Protein AF-A0A7C0VRD4-F1 (afdb_monomer)

Nearest PDB structures (foldseek):
  3dpo-assembly2_A  TM=4.203E-01  e=7.053E+00  Escherichia coli K-12
  7ko2-assembly4_D  TM=3.074E-01  e=4.504E+00  Escherichia coli K-12

Secondary structure (DSSP, 8-state):
-HHHHHHHHHHHHHHHHHHHHHHHHHHHHHHHHHHH-TTTGGGGHHHHHHHHHHHHTHHHHHHS-----TTHHHHHHHHHHHHHHHHHTT-HHHHHHHHHHHHHHHHHHHHHHHHHHHTHHHHHHGGGGSPPTTHHHHHHHH--

Sequence (144 aa):
MEDARLKTLAIIAAIIGLIVALYHNTLLWLFDAWWYDPYYSHGVLVPLISGYLVWSKRRELSELKKESSGLGIPVIVVGLIVHGIGTFRTFRFASAVSIIIVLTGIILFIYGSEVTKSLLFPIGFLIFMAPIPFAPVVGASLQA

Mean predicted aligned error: 5.16 Å

Foldseek 3Di:
DVVVVVVVVVVVVVVVVVVCVLCVVLVVVLVCCCPPPPVQVCLVVQLVVLVVLLVVCPVVLVPDQFDFDPVLVVQLVVLVVQLVVCVVVVVSLSVQVSVLSNVLSVCCRGGNDRSSVSSVVSSVSNSSSGDDPCPVVVVVVVVD

pLDDT: mean 91.25, std 9.75, range [57.31, 98.25]

Solvent-accessible surface area (backbone atoms only — not comparable to full-atom values): 7543 Å² total; per-residue (Å²): 115,66,68,61,51,53,52,51,52,51,51,52,52,51,51,51,51,48,51,50,62,75,39,41,72,51,52,51,51,46,51,48,36,26,74,73,33,87,92,37,40,67,22,64,51,30,59,53,50,26,50,48,53,49,59,72,39,48,67,64,61,67,73,50,70,72,43,64,28,78,69,11,53,63,38,29,51,52,13,53,51,39,29,50,51,12,60,76,67,69,36,55,53,47,30,49,53,16,52,49,37,29,52,51,10,51,41,16,33,64,30,4,66,65,47,38,59,75,38,43,61,37,51,57,51,43,58,69,36,48,72,63,87,63,54,71,63,57,55,54,66,77,76,109

Structure (mmCIF, N/CA/C/O backbone):
data_AF-A0A7C0VRD4-F1
#
_entry.id   AF-A0A7C0VRD4-F1
#
loop_
_atom_site.group_PDB
_atom_site.id
_atom_site.type_symbol
_atom_site.label_atom_id
_atom_site.label_alt_id
_atom_site.label_comp_id
_atom_site.label_asym_id
_atom_site.label_entity_id
_atom_site.label_seq_id
_atom_site.pdbx_PDB_ins_code
_atom_site.Cartn_x
_atom_site.Cartn_y
_atom_site.Cartn_z
_atom_site.occupancy
_atom_site.B_iso_or_equiv
_atom_site.auth_seq_id
_atom_site.auth_comp_id
_atom_site.auth_asym_id
_atom_site.auth_atom_id
_atom_site.pdbx_PDB_model_num
ATOM 1 N N . MET A 1 1 ? -31.567 -0.188 7.334 1.00 63.97 1 MET A N 1
ATOM 2 C CA . MET A 1 1 ? -30.203 -0.724 7.584 1.00 63.97 1 MET A CA 1
ATOM 3 C C . MET A 1 1 ? -29.531 -1.189 6.292 1.00 63.97 1 MET A C 1
ATOM 5 O O . MET A 1 1 ? -28.341 -0.940 6.148 1.00 63.97 1 MET A O 1
ATOM 9 N N . GLU A 1 2 ? -30.274 -1.788 5.351 1.00 81.31 2 GLU A N 1
ATOM 10 C CA . GLU A 1 2 ? -29.800 -2.166 4.004 1.00 81.31 2 GLU A CA 1
ATOM 11 C C . GLU A 1 2 ? -29.189 -0.979 3.226 1.00 81.31 2 GLU A C 1
ATOM 13 O O . GLU A 1 2 ? -28.038 -1.041 2.795 1.00 81.31 2 GLU A O 1
ATOM 18 N N . ASP A 1 3 ? -29.902 0.154 3.154 1.00 84.81 3 ASP A N 1
ATOM 19 C CA . ASP A 1 3 ? -29.488 1.327 2.359 1.00 84.81 3 ASP A CA 1
ATOM 20 C C . ASP A 1 3 ? -28.171 1.958 2.826 1.00 84.81 3 ASP A C 1
ATOM 22 O O . ASP A 1 3 ? -27.383 2.454 2.022 1.00 84.81 3 ASP A O 1
ATOM 26 N N . ALA A 1 4 ? -27.913 1.943 4.137 1.00 86.00 4 ALA A N 1
ATOM 27 C C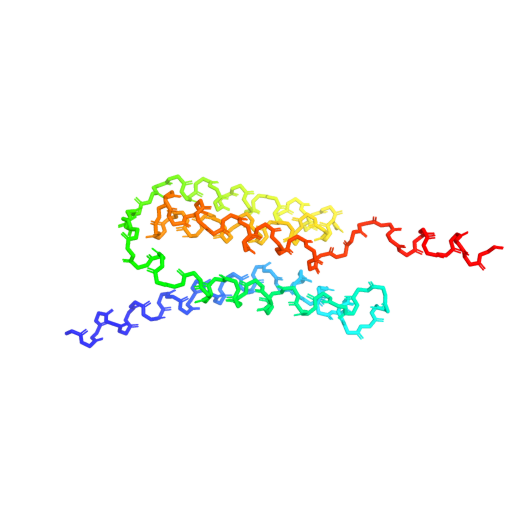A . ALA A 1 4 ? -26.673 2.469 4.700 1.00 86.00 4 ALA A CA 1
ATOM 28 C C . ALA A 1 4 ? -25.474 1.589 4.312 1.00 86.00 4 ALA A C 1
ATOM 30 O O . ALA A 1 4 ? -24.431 2.112 3.929 1.00 86.00 4 ALA A O 1
ATOM 31 N N .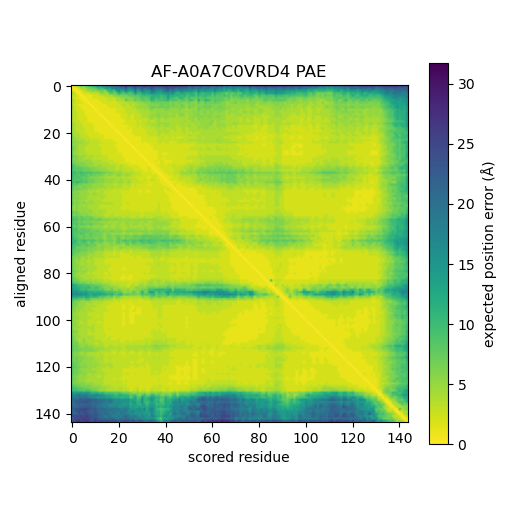 ARG A 1 5 ? -25.643 0.259 4.335 1.00 90.38 5 ARG A N 1
ATOM 32 C CA . ARG A 1 5 ?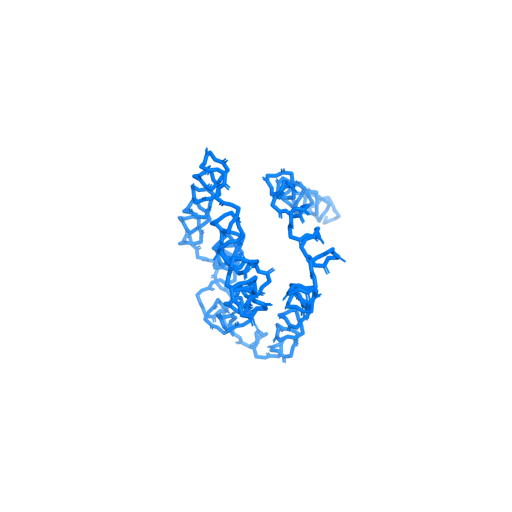 -24.603 -0.697 3.923 1.00 90.38 5 ARG A CA 1
ATOM 33 C C . ARG A 1 5 ? -24.298 -0.584 2.431 1.00 90.38 5 ARG A C 1
ATOM 35 O O . ARG A 1 5 ? -23.128 -0.524 2.065 1.00 90.38 5 ARG A O 1
ATOM 42 N N . LEU A 1 6 ? -25.331 -0.490 1.590 1.00 91.69 6 LEU A N 1
ATOM 43 C CA . LEU A 1 6 ? -25.196 -0.287 0.142 1.00 91.69 6 LEU A CA 1
ATOM 44 C C . LEU A 1 6 ? -24.403 0.984 -0.185 1.00 91.69 6 LEU A C 1
ATOM 46 O O . LEU A 1 6 ? -23.454 0.932 -0.965 1.00 91.69 6 LEU A O 1
ATOM 50 N N . LYS A 1 7 ? -24.729 2.109 0.465 1.00 91.56 7 LYS A N 1
ATOM 51 C CA . LYS A 1 7 ? -23.988 3.371 0.298 1.00 91.56 7 LYS A CA 1
ATOM 52 C C . LYS A 1 7 ? -22.524 3.237 0.715 1.00 91.56 7 LYS A C 1
ATOM 54 O O . LYS A 1 7 ? -21.646 3.679 -0.020 1.00 91.56 7 LYS A O 1
ATOM 59 N N . THR A 1 8 ? -22.244 2.607 1.856 1.00 89.44 8 THR A N 1
ATOM 60 C CA . THR A 1 8 ? -20.863 2.386 2.312 1.00 89.44 8 THR A CA 1
ATOM 61 C C . THR A 1 8 ? -20.070 1.525 1.330 1.00 89.44 8 THR A C 1
ATOM 63 O O . THR A 1 8 ? -18.951 1.890 0.979 1.00 89.44 8 THR A O 1
ATOM 66 N N . LEU A 1 9 ? -20.645 0.424 0.839 1.00 92.06 9 LEU A N 1
ATOM 67 C CA . LEU A 1 9 ? -19.994 -0.436 -0.154 1.00 92.06 9 LEU A CA 1
ATOM 68 C C . LEU A 1 9 ? -19.729 0.309 -1.467 1.00 92.06 9 LEU A C 1
ATOM 70 O O . LEU A 1 9 ? -18.636 0.189 -2.017 1.00 92.06 9 LEU A O 1
ATOM 74 N N . ALA A 1 10 ? -20.681 1.120 -1.933 1.00 93.56 10 ALA A N 1
ATOM 75 C CA . ALA A 1 10 ? -20.511 1.939 -3.131 1.00 93.56 10 ALA A CA 1
ATOM 76 C C . ALA A 1 10 ? -19.376 2.964 -2.976 1.00 93.56 10 ALA A C 1
ATOM 78 O O . ALA A 1 10 ? -18.563 3.120 -3.883 1.00 93.56 10 ALA A O 1
ATOM 79 N N . ILE A 1 11 ? -19.272 3.619 -1.815 1.00 91.06 11 ILE A N 1
ATOM 80 C CA . ILE A 1 11 ? -18.183 4.562 -1.519 1.00 91.06 11 ILE A CA 1
ATOM 81 C C . ILE A 1 11 ? -16.833 3.839 -1.495 1.00 91.06 11 ILE A C 1
ATOM 83 O O . ILE A 1 11 ? -15.879 4.312 -2.108 1.00 91.06 11 ILE A O 1
ATOM 87 N N . ILE A 1 12 ? -16.747 2.680 -0.836 1.00 91.12 12 ILE A N 1
ATOM 88 C CA . ILE A 1 12 ? -15.513 1.883 -0.796 1.00 91.12 12 ILE A CA 1
ATOM 89 C C . ILE A 1 12 ? -15.104 1.463 -2.212 1.00 91.12 12 ILE A C 1
ATOM 91 O O . ILE A 1 12 ? -13.950 1.649 -2.592 1.00 91.12 12 ILE A O 1
ATOM 95 N N . ALA A 1 13 ? -16.044 0.956 -3.012 1.00 93.00 13 ALA A N 1
ATOM 96 C CA . ALA A 1 13 ? -15.786 0.570 -4.395 1.00 93.00 13 ALA A CA 1
ATOM 97 C C . ALA A 1 13 ? -15.330 1.763 -5.250 1.00 93.00 13 ALA A C 1
ATOM 99 O O . ALA A 1 13 ? -14.381 1.631 -6.020 1.00 93.00 13 ALA A O 1
ATOM 100 N N . ALA A 1 14 ? -15.945 2.937 -5.079 1.00 94.12 14 ALA A N 1
ATOM 101 C CA . ALA A 1 14 ? -15.552 4.157 -5.780 1.00 94.12 14 ALA A CA 1
ATOM 102 C C . ALA A 1 14 ? -14.140 4.621 -5.390 1.00 94.12 14 ALA A C 1
ATOM 104 O O . ALA A 1 14 ? -13.359 4.990 -6.263 1.00 94.12 14 ALA A O 1
ATOM 105 N N . ILE A 1 15 ? -13.782 4.558 -4.103 1.00 91.50 15 ILE A N 1
ATOM 106 C CA . ILE A 1 15 ? -12.434 4.899 -3.622 1.00 91.50 15 ILE A CA 1
ATOM 107 C C . ILE A 1 15 ? -11.399 3.920 -4.181 1.00 91.50 15 ILE A C 1
ATOM 109 O O . ILE A 1 15 ? -10.364 4.352 -4.685 1.00 91.50 15 ILE A O 1
ATOM 113 N N . ILE A 1 16 ? -11.677 2.613 -4.140 1.00 92.44 16 ILE A N 1
ATOM 114 C CA . ILE A 1 16 ? -10.791 1.594 -4.720 1.00 92.44 16 ILE A CA 1
ATOM 115 C C . ILE A 1 16 ? -10.634 1.833 -6.224 1.00 92.44 16 ILE A C 1
ATOM 117 O O . ILE A 1 16 ? -9.509 1.869 -6.718 1.00 92.44 16 ILE A O 1
ATOM 121 N N . GLY A 1 17 ? -11.737 2.058 -6.942 1.00 94.94 17 GLY A N 1
ATOM 122 C CA . GLY A 1 17 ? -11.724 2.359 -8.372 1.00 94.94 17 GLY A CA 1
ATOM 123 C C . GLY A 1 17 ? -10.912 3.612 -8.700 1.00 94.94 17 GLY A C 1
ATOM 124 O O . GLY A 1 17 ? -10.111 3.592 -9.631 1.00 94.94 17 GLY A O 1
ATOM 125 N N . LEU A 1 18 ? -11.044 4.671 -7.897 1.00 94.25 18 LEU A N 1
ATOM 126 C CA . LEU A 1 18 ? -10.263 5.898 -8.049 1.00 94.25 18 LEU A CA 1
ATOM 127 C C . LEU A 1 18 ? -8.767 5.655 -7.818 1.00 94.25 18 LEU A C 1
ATOM 129 O O . LEU A 1 18 ? -7.954 6.119 -8.611 1.00 94.25 18 LEU A O 1
ATOM 133 N N . ILE A 1 19 ? -8.388 4.910 -6.775 1.00 93.06 19 ILE A N 1
ATOM 134 C CA . ILE A 1 19 ? -6.982 4.566 -6.513 1.00 93.06 19 ILE A CA 1
ATOM 135 C C . ILE A 1 19 ? -6.417 3.747 -7.677 1.00 93.06 19 ILE A C 1
ATOM 137 O O . ILE A 1 19 ? -5.357 4.085 -8.199 1.00 93.06 19 ILE A O 1
ATOM 141 N N . VAL A 1 20 ? -7.131 2.717 -8.136 1.00 94.06 20 VAL A N 1
ATOM 142 C CA . VAL A 1 20 ? -6.701 1.900 -9.282 1.00 94.06 20 VAL A CA 1
ATOM 143 C C . VAL A 1 20 ? -6.544 2.762 -10.537 1.00 94.06 20 VAL A C 1
ATOM 145 O O . VAL A 1 20 ? -5.535 2.643 -11.229 1.00 94.06 20 VAL A O 1
ATOM 148 N N . ALA A 1 21 ? -7.477 3.678 -10.802 1.00 94.81 21 ALA A N 1
ATOM 149 C CA . ALA A 1 21 ? -7.390 4.597 -11.933 1.00 94.81 21 ALA A CA 1
ATOM 150 C C . ALA A 1 21 ? -6.186 5.549 -11.823 1.00 94.81 21 ALA A C 1
ATOM 152 O O . ALA A 1 21 ? -5.458 5.735 -12.799 1.00 94.81 21 ALA A O 1
ATOM 153 N N . LEU A 1 22 ? -5.919 6.114 -10.641 1.00 94.69 22 LEU A N 1
ATOM 154 C CA . LEU A 1 22 ? -4.762 6.988 -10.411 1.00 94.69 22 LEU A CA 1
ATOM 155 C C . LEU A 1 22 ? -3.433 6.247 -10.597 1.00 94.69 22 LEU A C 1
ATOM 157 O O . LEU A 1 22 ? -2.484 6.815 -11.138 1.00 94.69 22 LEU A O 1
ATOM 161 N N . TYR A 1 23 ? -3.372 4.984 -10.180 1.00 95.81 23 TYR A N 1
ATOM 162 C CA . TYR A 1 23 ? -2.163 4.163 -10.206 1.00 95.81 23 TYR A CA 1
ATOM 163 C C . TYR A 1 23 ? -2.045 3.246 -11.430 1.00 95.81 23 TYR A C 1
ATOM 165 O O . TYR A 1 23 ? -1.089 2.476 -11.494 1.00 95.81 23 TYR A O 1
ATOM 173 N N . HIS A 1 24 ? -2.949 3.328 -12.413 1.00 95.69 24 HIS A N 1
ATOM 174 C CA . HIS A 1 24 ? -3.020 2.365 -13.522 1.00 95.69 24 HIS A CA 1
ATOM 175 C C . HIS A 1 24 ? -1.673 2.161 -14.238 1.00 95.69 24 HIS A C 1
ATOM 177 O O . HIS A 1 24 ? -1.227 1.027 -14.384 1.00 95.69 24 HIS A O 1
ATOM 183 N N . ASN A 1 25 ? -0.975 3.243 -14.603 1.00 94.12 25 ASN A N 1
ATOM 184 C CA . ASN A 1 25 ? 0.331 3.167 -15.266 1.00 94.12 25 ASN A CA 1
ATOM 185 C C . ASN A 1 25 ? 1.401 2.509 -14.385 1.00 94.12 25 ASN A C 1
ATOM 187 O O . ASN A 1 25 ? 2.229 1.745 -14.874 1.00 94.12 25 ASN A O 1
ATOM 191 N N . THR A 1 26 ? 1.385 2.795 -13.082 1.00 95.00 26 THR A N 1
ATOM 192 C CA . THR A 1 26 ? 2.317 2.198 -12.119 1.00 95.00 26 THR A CA 1
ATOM 193 C C . THR A 1 26 ? 2.037 0.709 -11.941 1.00 95.00 26 THR A C 1
ATOM 195 O O . THR A 1 26 ? 2.974 -0.081 -11.909 1.00 95.00 26 THR A O 1
ATOM 198 N N . LEU A 1 27 ? 0.763 0.319 -11.852 1.00 95.12 27 LEU A N 1
ATOM 199 C CA . LEU A 1 27 ? 0.351 -1.078 -11.709 1.00 95.12 27 LEU A CA 1
ATOM 200 C C . LEU A 1 27 ? 0.686 -1.896 -12.958 1.00 95.12 27 LEU A C 1
ATOM 202 O O . LEU A 1 27 ? 1.208 -2.997 -12.819 1.00 95.12 27 LEU A O 1
ATOM 206 N N . LEU A 1 28 ? 0.450 -1.348 -14.155 1.00 95.25 28 LEU A N 1
ATOM 207 C CA . LEU A 1 28 ? 0.856 -1.982 -15.413 1.00 95.25 28 LEU A CA 1
ATOM 208 C C . LEU A 1 28 ? 2.373 -2.159 -15.475 1.00 95.25 28 LEU A C 1
ATOM 210 O O . LEU A 1 28 ? 2.848 -3.250 -15.760 1.00 95.25 28 LEU A O 1
ATOM 214 N N . TRP A 1 29 ? 3.138 -1.127 -15.113 1.00 94.25 29 TRP A N 1
ATOM 215 C CA . TRP A 1 29 ? 4.595 -1.229 -15.074 1.00 94.25 29 TRP A CA 1
ATOM 216 C C . TRP A 1 29 ? 5.102 -2.284 -14.081 1.00 94.25 29 TRP A C 1
ATOM 218 O O . TRP A 1 29 ? 6.028 -3.025 -14.404 1.00 94.25 29 TRP A O 1
ATOM 228 N N . LEU A 1 30 ? 4.515 -2.355 -12.883 1.00 95.19 30 LEU A N 1
ATOM 229 C CA . LEU A 1 30 ? 4.847 -3.388 -11.901 1.00 95.19 30 LEU A CA 1
ATOM 230 C C . LEU A 1 30 ? 4.518 -4.781 -12.442 1.00 95.19 30 LEU A C 1
ATOM 232 O O . LEU A 1 30 ? 5.351 -5.676 -12.356 1.00 95.19 30 LEU A O 1
ATOM 236 N N . PHE A 1 31 ? 3.340 -4.947 -13.044 1.00 95.31 31 PHE A N 1
ATOM 237 C CA . PHE A 1 31 ? 2.926 -6.211 -13.640 1.00 95.31 31 PHE A CA 1
ATOM 238 C C . PHE A 1 31 ? 3.871 -6.654 -14.763 1.00 95.31 31 PHE A C 1
ATOM 240 O O . PHE A 1 31 ? 4.315 -7.801 -14.768 1.00 95.31 31 PHE A O 1
ATOM 247 N N . ASP A 1 32 ? 4.241 -5.739 -15.661 1.00 94.12 32 ASP A N 1
ATOM 248 C CA . ASP A 1 32 ? 5.190 -6.019 -16.737 1.00 94.12 32 ASP A CA 1
ATO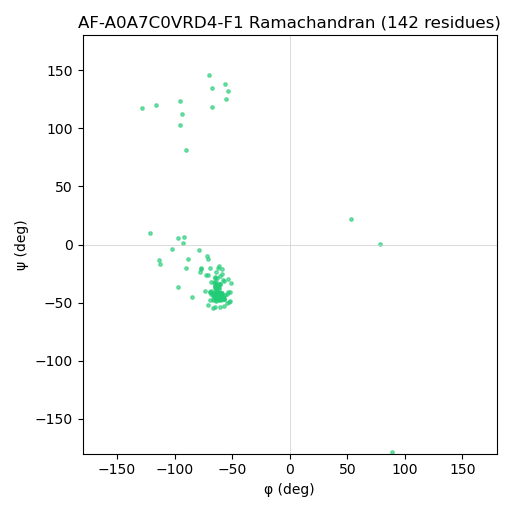M 249 C C . ASP A 1 32 ? 6.555 -6.439 -16.180 1.00 94.12 32 ASP A C 1
ATOM 251 O O . ASP A 1 32 ? 7.153 -7.400 -16.663 1.00 94.12 32 ASP A O 1
ATOM 255 N N . ALA A 1 33 ? 7.037 -5.768 -15.130 1.00 92.38 33 ALA A N 1
ATOM 256 C CA . ALA A 1 33 ? 8.285 -6.145 -14.476 1.00 92.38 33 ALA A CA 1
ATOM 257 C C . ALA A 1 33 ? 8.205 -7.544 -13.845 1.00 92.38 33 ALA A C 1
ATOM 259 O O . ALA A 1 33 ? 9.137 -8.331 -13.960 1.00 92.38 33 ALA A O 1
ATOM 260 N N . TRP A 1 34 ? 7.089 -7.892 -13.209 1.00 94.38 34 TRP A N 1
ATOM 261 C CA . TRP A 1 34 ? 6.930 -9.211 -12.593 1.00 94.38 34 TRP A CA 1
ATOM 262 C C . TRP A 1 34 ? 6.785 -10.339 -13.615 1.00 94.38 34 TRP A C 1
ATOM 264 O O . TRP A 1 34 ? 7.095 -11.485 -13.302 1.00 94.38 34 TRP A O 1
ATOM 274 N N . TR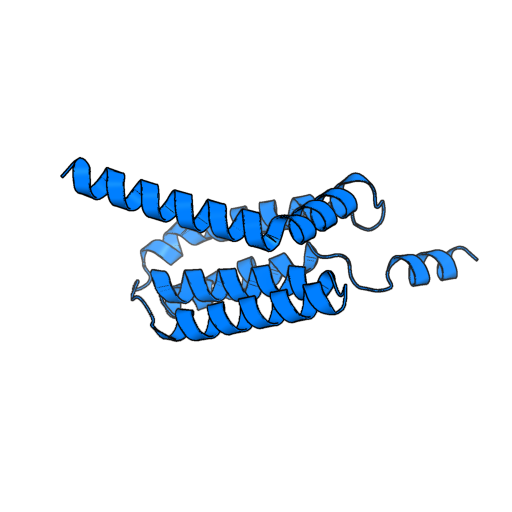P A 1 35 ? 6.288 -10.048 -14.815 1.00 94.19 35 TRP A N 1
ATOM 275 C CA . TRP A 1 35 ? 6.022 -11.079 -15.814 1.00 94.19 35 TRP A CA 1
ATOM 276 C C . TRP A 1 35 ? 7.150 -11.241 -16.833 1.00 94.19 35 TRP A C 1
ATOM 278 O O . TRP A 1 35 ? 7.447 -12.360 -17.252 1.00 94.19 35 TRP A O 1
ATOM 288 N N . TYR A 1 36 ? 7.785 -10.137 -17.229 1.00 90.88 36 TYR A N 1
ATOM 289 C CA . TYR A 1 36 ? 8.728 -10.116 -18.348 1.00 90.88 36 TYR A CA 1
ATOM 290 C C . TYR A 1 36 ? 10.180 -9.840 -17.944 1.00 90.88 36 TYR A C 1
ATOM 292 O O . TYR A 1 36 ? 11.065 -10.119 -18.749 1.00 90.88 36 TYR A O 1
ATOM 300 N N . ASP A 1 37 ? 10.455 -9.319 -16.741 1.00 88.12 37 ASP A N 1
ATOM 301 C CA . ASP A 1 37 ? 11.827 -9.074 -16.274 1.00 88.12 37 ASP A CA 1
ATOM 302 C C . ASP A 1 37 ? 12.346 -10.276 -15.454 1.00 88.12 37 ASP A C 1
ATOM 304 O O . ASP A 1 37 ? 11.872 -10.519 -14.336 1.00 88.12 37 ASP A O 1
ATOM 308 N N . PRO A 1 38 ? 13.351 -11.029 -15.948 1.00 86.75 38 PRO A N 1
ATOM 309 C CA . PRO A 1 38 ? 13.917 -12.163 -15.220 1.00 86.75 38 PRO A CA 1
ATOM 310 C C . PRO A 1 38 ? 14.463 -11.788 -13.836 1.00 86.75 38 PRO A C 1
ATOM 312 O O . PRO A 1 38 ? 14.388 -12.602 -12.913 1.00 86.75 38 PRO A O 1
ATOM 315 N N . TYR A 1 39 ? 14.964 -10.560 -13.666 1.00 86.06 39 TYR A N 1
ATOM 316 C CA . TYR A 1 39 ? 15.527 -10.074 -12.404 1.00 86.06 39 TYR A CA 1
ATOM 317 C C . TYR A 1 39 ? 14.446 -9.703 -11.374 1.00 86.06 39 TYR A C 1
ATOM 319 O O . TYR A 1 39 ? 14.721 -9.707 -10.172 1.00 86.06 39 TYR A O 1
ATOM 327 N N . TYR A 1 40 ? 13.212 -9.431 -11.817 1.00 88.38 40 TYR A N 1
ATOM 328 C CA . TYR A 1 40 ? 12.100 -8.977 -10.967 1.00 88.38 40 TYR A CA 1
ATOM 329 C C . TYR A 1 40 ? 10.861 -9.876 -10.975 1.00 88.38 40 TYR A C 1
ATOM 331 O O . TYR A 1 40 ? 9.852 -9.537 -10.354 1.00 88.38 40 TYR A O 1
ATOM 339 N N . SER A 1 41 ? 10.959 -11.068 -11.561 1.00 90.25 41 SER A N 1
ATOM 340 C CA . SER A 1 41 ? 9.883 -12.070 -11.597 1.00 90.25 41 SER A CA 1
ATOM 341 C C . SER A 1 41 ? 9.297 -12.441 -10.223 1.00 90.25 41 SER A C 1
ATOM 343 O O . SER A 1 41 ? 8.108 -12.726 -10.084 1.00 90.25 41 SER A O 1
ATOM 345 N N . HIS A 1 42 ? 10.105 -12.367 -9.164 1.00 89.00 42 HIS A N 1
ATOM 346 C CA . HIS A 1 42 ? 9.675 -12.615 -7.784 1.00 89.00 42 HIS A CA 1
ATOM 347 C C . HIS A 1 42 ? 8.769 -11.514 -7.202 1.00 89.00 42 HIS A C 1
ATOM 349 O O . HIS A 1 42 ? 8.167 -11.719 -6.146 1.00 89.00 42 HIS A O 1
ATOM 355 N N . GLY A 1 43 ? 8.655 -10.353 -7.855 1.00 92.44 43 GLY A N 1
ATOM 356 C CA . GLY A 1 43 ? 7.928 -9.195 -7.333 1.00 92.44 43 GLY A CA 1
ATOM 357 C C . GLY A 1 43 ? 6.443 -9.463 -7.071 1.00 92.44 43 GLY A C 1
ATOM 358 O O . GLY A 1 43 ? 5.890 -8.894 -6.133 1.00 92.44 43 GLY A O 1
ATOM 359 N N . VAL A 1 44 ? 5.821 -10.408 -7.790 1.00 94.44 44 VAL A N 1
ATOM 360 C CA . VAL A 1 44 ? 4.434 -10.857 -7.544 1.00 94.44 44 VAL A CA 1
ATOM 361 C C . VAL A 1 44 ? 4.254 -11.550 -6.187 1.00 94.44 44 VAL A C 1
ATOM 363 O O . VAL A 1 44 ? 3.180 -11.490 -5.588 1.00 94.44 44 VAL A O 1
ATOM 366 N N . LEU A 1 45 ? 5.306 -12.183 -5.654 1.00 95.94 45 LEU A N 1
ATOM 367 C CA . LEU A 1 45 ? 5.259 -12.852 -4.351 1.00 95.94 45 LEU A CA 1
ATOM 368 C C . LEU A 1 45 ? 5.223 -11.843 -3.204 1.00 95.94 45 LEU A C 1
ATOM 370 O O . LEU A 1 45 ? 4.685 -12.141 -2.141 1.00 95.94 45 LEU A O 1
ATOM 374 N N . VAL A 1 46 ? 5.760 -10.642 -3.412 1.00 96.81 46 VAL A N 1
ATOM 375 C CA . VAL A 1 46 ? 5.858 -9.609 -2.379 1.00 96.81 46 VAL A CA 1
ATOM 376 C C . VAL A 1 46 ? 4.484 -9.173 -1.843 1.00 96.81 46 VAL A C 1
ATOM 378 O O . VAL A 1 46 ? 4.287 -9.263 -0.626 1.00 96.81 46 VAL A O 1
ATOM 381 N N . PRO A 1 47 ? 3.498 -8.759 -2.670 1.00 96.00 47 PRO A N 1
ATOM 382 C CA . PRO A 1 47 ? 2.164 -8.420 -2.173 1.00 96.00 47 PRO A CA 1
ATOM 383 C C . PRO A 1 47 ? 1.432 -9.625 -1.565 1.00 96.00 47 PRO A C 1
ATOM 385 O O . PRO A 1 47 ? 0.704 -9.456 -0.587 1.00 96.00 47 PRO A O 1
ATOM 388 N N . LEU A 1 48 ? 1.657 -10.844 -2.073 1.00 97.06 48 LEU A N 1
ATOM 389 C CA . LEU A 1 48 ? 1.067 -12.065 -1.507 1.00 97.06 48 LEU A CA 1
ATOM 390 C C . LEU A 1 48 ? 1.604 -12.356 -0.100 1.00 97.06 48 LEU A C 1
ATOM 392 O O . LEU A 1 48 ? 0.829 -12.604 0.825 1.00 97.06 48 LEU A O 1
ATOM 396 N N . ILE A 1 49 ? 2.922 -12.273 0.081 1.00 97.94 49 ILE A N 1
ATOM 397 C CA . ILE A 1 49 ? 3.579 -12.453 1.378 1.00 97.94 49 ILE A CA 1
ATOM 398 C C . ILE A 1 49 ? 3.165 -11.334 2.334 1.00 97.94 49 ILE A C 1
ATOM 400 O O . ILE A 1 49 ? 2.824 -11.623 3.477 1.00 97.94 49 ILE A O 1
ATOM 404 N N . SER A 1 50 ? 3.120 -10.077 1.884 1.00 97.88 50 SER A N 1
ATOM 405 C CA . SER A 1 50 ? 2.623 -8.961 2.70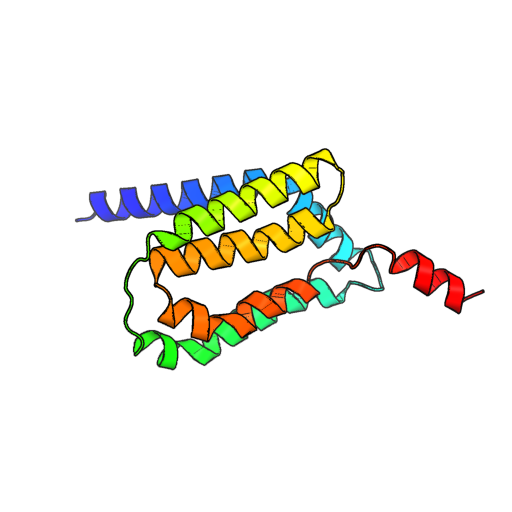1 1.00 97.88 50 SER A CA 1
ATOM 406 C C . SER A 1 50 ? 1.191 -9.222 3.186 1.00 97.88 50 SER A C 1
ATOM 408 O O . SER A 1 50 ? 0.924 -9.143 4.386 1.00 97.88 50 SER A O 1
ATOM 410 N N . GLY A 1 51 ? 0.292 -9.657 2.296 1.00 97.69 51 GLY A N 1
ATOM 411 C CA . GLY A 1 51 ? -1.073 -10.050 2.656 1.00 97.69 51 GLY A CA 1
ATOM 412 C C . GLY A 1 51 ? -1.122 -11.200 3.667 1.00 97.69 51 GLY A C 1
ATOM 413 O O . GLY A 1 51 ? -1.870 -11.137 4.645 1.00 97.69 51 GLY A O 1
ATOM 414 N N . TYR A 1 52 ? -0.278 -12.219 3.495 1.00 98.19 52 TYR A N 1
ATOM 415 C CA . TYR A 1 52 ? -0.146 -13.312 4.459 1.00 98.19 52 TYR A CA 1
ATOM 416 C C . TYR A 1 52 ? 0.372 -12.836 5.827 1.00 98.19 52 TYR A C 1
ATOM 418 O O . TYR A 1 52 ? -0.145 -13.265 6.860 1.00 98.19 52 TYR A O 1
ATOM 426 N N . LEU A 1 53 ? 1.345 -11.921 5.863 1.00 97.81 53 LEU A N 1
ATOM 427 C CA . LEU A 1 53 ? 1.873 -11.338 7.101 1.00 97.81 53 LEU A CA 1
ATOM 428 C C . LEU A 1 53 ? 0.819 -10.499 7.838 1.00 97.81 53 LEU A C 1
ATOM 430 O O . LEU A 1 53 ? 0.755 -10.520 9.066 1.00 97.81 53 LEU A O 1
ATOM 434 N N . VAL A 1 54 ? -0.040 -9.785 7.108 1.00 97.69 54 VAL A N 1
ATOM 435 C CA . VAL A 1 54 ? -1.205 -9.109 7.701 1.00 97.69 54 VAL A CA 1
ATOM 436 C C . VAL A 1 54 ? -2.185 -10.145 8.266 1.00 97.69 54 VAL A C 1
ATOM 438 O O . VAL A 1 54 ? -2.654 -10.014 9.398 1.00 97.69 54 VAL A O 1
ATOM 441 N N . TRP A 1 55 ? -2.473 -11.209 7.511 1.00 97.56 55 TRP A N 1
ATOM 442 C CA . TRP A 1 55 ? -3.397 -12.268 7.924 1.00 97.56 55 TRP A CA 1
ATOM 443 C C . TRP A 1 55 ? -2.921 -13.044 9.160 1.00 97.56 55 TRP A C 1
ATOM 445 O O . TRP A 1 55 ? -3.728 -13.402 10.030 1.00 97.56 55 TRP A O 1
ATOM 455 N N . SER A 1 56 ? -1.620 -13.304 9.279 1.00 97.38 56 SER A N 1
ATOM 456 C CA . SER A 1 56 ? -1.043 -13.990 10.439 1.00 97.38 56 SER A CA 1
ATOM 457 C C . SER A 1 56 ? -1.197 -13.159 11.718 1.00 97.38 56 SER A C 1
ATOM 459 O O . SER A 1 56 ? -1.490 -13.719 12.776 1.00 97.38 56 SER A O 1
ATOM 461 N N . LYS A 1 57 ? -1.150 -11.826 11.600 1.00 95.81 57 LYS A N 1
ATOM 462 C CA . LYS A 1 57 ? -1.366 -10.863 12.691 1.00 95.81 57 LYS A CA 1
ATOM 463 C C . LYS A 1 57 ? -2.834 -10.618 13.056 1.00 95.81 57 LYS A C 1
ATOM 465 O O . LYS A 1 57 ? -3.098 -9.935 14.037 1.00 95.81 57 LYS A O 1
ATOM 470 N N . ARG A 1 58 ? -3.822 -11.182 12.348 1.00 95.12 58 ARG A N 1
ATOM 471 C CA . ARG A 1 58 ? -5.258 -10.854 12.543 1.00 95.12 58 ARG A CA 1
ATOM 472 C C . ARG A 1 58 ? -5.769 -10.929 13.992 1.00 95.12 58 ARG A C 1
ATOM 474 O O . ARG A 1 58 ? -6.656 -10.162 14.348 1.00 95.12 58 ARG A O 1
ATOM 481 N N . ARG A 1 59 ? -5.231 -11.847 14.812 1.00 95.00 59 ARG A N 1
ATOM 482 C CA . ARG A 1 59 ? -5.598 -11.988 16.235 1.00 95.00 59 ARG A CA 1
ATOM 483 C C . ARG A 1 59 ? -5.061 -10.812 17.052 1.00 95.00 59 ARG A C 1
ATOM 485 O O . ARG A 1 59 ? -5.849 -10.117 17.676 1.00 95.00 59 ARG A O 1
ATOM 492 N N . GLU A 1 60 ? -3.768 -10.523 16.924 1.00 94.62 60 GLU A N 1
ATOM 493 C CA . GLU A 1 60 ? -3.119 -9.341 17.511 1.00 94.62 60 GLU A CA 1
ATOM 494 C C . GLU A 1 60 ? -3.866 -8.055 17.114 1.00 94.62 60 GLU A C 1
ATOM 496 O O . GLU A 1 60 ? -4.289 -7.280 17.963 1.00 94.62 60 GLU A O 1
ATOM 501 N N . LEU A 1 61 ? -4.152 -7.873 15.820 1.00 95.25 61 LEU A N 1
ATOM 502 C CA . LEU A 1 61 ? -4.862 -6.693 15.306 1.00 95.25 61 LEU A CA 1
ATOM 503 C C . LEU A 1 61 ? -6.304 -6.559 15.821 1.00 95.25 61 LEU A C 1
ATOM 505 O O . LEU A 1 61 ? -6.872 -5.466 15.780 1.00 95.25 61 LEU A O 1
ATOM 509 N N . SER A 1 62 ? -6.929 -7.660 16.247 1.00 94.19 62 SER A N 1
ATOM 510 C CA . SER A 1 62 ? -8.278 -7.636 16.820 1.00 94.19 62 SER A CA 1
ATOM 511 C C . SER A 1 62 ? -8.300 -7.152 18.270 1.00 94.19 62 SER A C 1
ATOM 513 O O . SER A 1 62 ? -9.325 -6.632 18.704 1.00 94.19 62 SER A O 1
ATOM 515 N N . GLU A 1 63 ? -7.173 -7.271 18.974 1.00 96.00 63 GLU A N 1
ATOM 516 C CA . GLU A 1 63 ? -6.996 -6.860 20.371 1.00 96.00 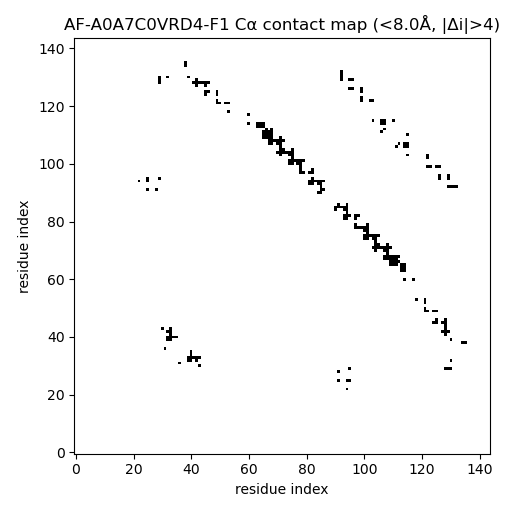63 GLU A CA 1
ATOM 517 C C . GLU A 1 63 ? -6.524 -5.401 20.492 1.00 96.00 63 GLU A C 1
ATOM 519 O O . GLU A 1 63 ? -6.714 -4.764 21.528 1.00 96.00 63 GLU A O 1
ATOM 524 N N . LEU A 1 64 ? -5.943 -4.843 19.425 1.00 95.31 64 LEU A N 1
ATOM 525 C CA . LEU A 1 64 ? -5.511 -3.447 19.381 1.00 95.31 64 LEU A CA 1
ATOM 526 C C . LEU A 1 64 ? -6.693 -2.471 19.356 1.00 95.31 64 LEU A C 1
ATOM 528 O O . LEU A 1 64 ? -7.722 -2.690 18.709 1.00 95.31 64 LEU A O 1
ATOM 532 N N . LYS A 1 65 ? -6.496 -1.320 20.005 1.00 92.44 65 LYS A N 1
ATOM 533 C CA . LYS A 1 65 ? -7.446 -0.207 19.995 1.00 92.44 65 LYS A CA 1
ATOM 534 C C . LYS A 1 65 ? -7.520 0.404 18.589 1.00 92.44 65 LYS A C 1
ATOM 536 O O . LYS A 1 65 ? -6.524 0.913 18.079 1.00 92.44 65 LYS A O 1
ATOM 541 N N . LYS A 1 66 ? -8.703 0.360 17.972 1.00 94.62 66 LYS A N 1
ATOM 542 C CA . LYS A 1 66 ? -8.965 0.933 16.643 1.00 94.62 66 LYS A CA 1
ATOM 543 C C . LYS A 1 66 ? -9.535 2.335 16.801 1.00 94.62 66 LYS A C 1
ATOM 545 O O . LYS A 1 66 ? -10.709 2.488 17.126 1.00 94.62 66 LYS A O 1
ATOM 550 N N . GLU A 1 67 ? -8.703 3.344 16.573 1.00 93.06 67 GLU A N 1
ATOM 551 C CA . GLU A 1 67 ? -9.104 4.753 16.636 1.00 93.06 67 GLU A CA 1
ATOM 552 C C . GLU A 1 67 ? -8.683 5.469 15.366 1.00 93.06 67 GLU A C 1
ATOM 554 O O . GLU A 1 67 ? -7.495 5.580 15.077 1.00 93.06 67 GLU A O 1
ATOM 559 N N . SER A 1 68 ? -9.658 5.973 14.612 1.00 93.25 68 SER A N 1
ATOM 560 C CA . SER A 1 68 ? -9.380 6.769 13.420 1.00 93.25 68 SER A CA 1
ATOM 561 C C . SER A 1 68 ? -8.446 7.935 13.758 1.00 93.25 68 SER A C 1
ATOM 563 O O . SER A 1 68 ? -8.657 8.652 14.738 1.00 93.25 68 SER A O 1
ATOM 565 N N . SER A 1 69 ? -7.402 8.123 12.947 1.00 95.25 69 SER A N 1
ATOM 566 C CA . SER A 1 69 ? -6.439 9.206 13.127 1.00 95.25 69 SER A CA 1
ATOM 567 C C . SER A 1 69 ? -6.477 10.160 11.942 1.00 95.25 69 SER A C 1
ATOM 569 O O . SER A 1 69 ? -6.151 9.790 10.814 1.00 95.25 69 SER A O 1
ATOM 571 N N . GLY A 1 70 ? -6.794 11.432 12.204 1.00 94.62 70 GLY A N 1
ATOM 572 C CA . GLY A 1 70 ? -6.767 12.486 11.184 1.00 94.62 70 GLY A CA 1
ATOM 573 C C . GLY A 1 70 ? -5.395 12.672 10.523 1.00 94.62 70 GLY A C 1
ATOM 574 O O . GLY A 1 70 ? -5.332 13.146 9.392 1.00 94.62 70 GLY A O 1
ATOM 575 N N . LEU A 1 71 ? -4.309 12.223 11.170 1.00 95.62 71 LEU A N 1
ATOM 576 C CA . LEU A 1 71 ? -2.955 12.219 10.601 1.00 95.62 71 LEU A CA 1
ATOM 577 C C . LEU A 1 71 ? -2.828 11.332 9.356 1.00 95.62 71 LEU A C 1
ATOM 579 O O . LEU A 1 71 ? -1.926 11.551 8.549 1.00 95.62 71 LEU A O 1
ATOM 583 N N . GLY A 1 72 ? -3.740 10.378 9.153 1.00 96.12 72 GLY A N 1
ATOM 584 C CA . GLY A 1 72 ? -3.787 9.591 7.925 1.00 96.12 72 GLY A CA 1
ATOM 585 C C . GLY A 1 72 ? -4.014 10.447 6.675 1.00 96.12 72 GLY A C 1
ATOM 586 O O . GLY A 1 72 ? -3.417 10.162 5.641 1.00 96.12 72 GLY A O 1
ATOM 587 N N . ILE A 1 73 ? -4.783 11.543 6.768 1.00 96.81 73 ILE A N 1
ATOM 588 C CA . ILE A 1 73 ? -5.066 12.422 5.620 1.00 96.81 73 ILE A CA 1
ATOM 589 C C . ILE A 1 73 ? -3.785 13.105 5.107 1.00 96.81 73 ILE A C 1
ATOM 591 O O . ILE A 1 73 ? -3.482 12.935 3.926 1.00 96.81 73 ILE A O 1
ATOM 595 N N . PRO A 1 74 ? -2.989 13.816 5.937 1.00 98.06 74 PRO A N 1
ATOM 596 C CA . PRO A 1 74 ? -1.694 14.342 5.510 1.00 98.06 74 PRO A CA 1
ATOM 597 C C . PRO A 1 74 ? -0.784 13.289 4.872 1.00 98.06 74 PRO A C 1
ATOM 599 O O . PRO A 1 74 ? -0.163 13.566 3.850 1.00 98.06 74 PRO A O 1
ATOM 602 N N . VAL A 1 75 ? -0.732 12.071 5.423 1.00 98.06 75 VAL A N 1
ATOM 603 C CA . VAL A 1 75 ? 0.098 10.984 4.873 1.00 98.06 75 VAL A CA 1
ATOM 604 C C . VAL A 1 75 ? -0.389 10.560 3.483 1.00 98.06 75 VAL A C 1
ATOM 606 O O . VAL A 1 75 ? 0.427 10.423 2.571 1.00 98.06 75 VAL A O 1
ATOM 609 N N . ILE A 1 76 ? -1.705 10.421 3.282 1.00 97.81 76 ILE A N 1
ATOM 610 C CA . ILE A 1 76 ? -2.291 10.145 1.959 1.00 97.81 76 ILE A CA 1
ATOM 611 C C . ILE A 1 76 ? -1.932 11.263 0.979 1.00 97.81 76 ILE A C 1
ATOM 613 O O . ILE A 1 76 ? -1.475 10.978 -0.126 1.00 97.81 76 ILE A O 1
ATOM 617 N N . VAL A 1 77 ? -2.093 12.528 1.378 1.00 97.75 77 VAL A N 1
ATOM 618 C CA . VAL A 1 77 ? -1.779 13.689 0.530 1.00 97.75 77 VAL A CA 1
ATOM 619 C C . VAL A 1 77 ? -0.306 13.687 0.122 1.00 97.75 77 VAL A C 1
ATOM 621 O O . VAL A 1 77 ? -0.007 13.862 -1.056 1.00 97.75 77 VAL A O 1
ATOM 624 N N . VAL A 1 78 ? 0.613 13.421 1.054 1.00 98.25 78 VAL A N 1
ATOM 625 C CA . VAL A 1 78 ? 2.045 13.278 0.748 1.00 98.25 78 VAL A CA 1
ATOM 626 C C . VAL A 1 78 ? 2.275 12.157 -0.263 1.00 98.25 78 VAL A C 1
ATOM 628 O O . VAL A 1 78 ? 2.973 12.371 -1.252 1.00 98.25 78 VAL A O 1
ATOM 631 N N . GLY A 1 79 ? 1.656 10.990 -0.074 1.00 97.56 79 GLY A N 1
ATOM 632 C CA . GLY A 1 79 ? 1.735 9.888 -1.035 1.00 97.56 79 GLY A CA 1
ATOM 633 C C . GLY A 1 79 ? 1.257 10.298 -2.431 1.00 97.56 79 GLY A C 1
ATOM 634 O O . GLY A 1 79 ? 1.961 10.086 -3.415 1.00 97.56 79 GLY A O 1
ATOM 635 N N . LEU A 1 80 ? 0.116 10.978 -2.533 1.00 96.69 80 LEU A N 1
ATOM 636 C CA . LEU A 1 80 ? -0.408 11.460 -3.814 1.00 96.69 80 LEU A CA 1
ATOM 637 C C . LEU A 1 80 ? 0.495 12.518 -4.469 1.00 96.69 80 LEU A C 1
ATOM 639 O O . LEU A 1 80 ? 0.661 12.499 -5.688 1.00 96.69 80 LEU A O 1
ATOM 643 N N . ILE A 1 81 ? 1.130 13.397 -3.689 1.00 96.56 81 ILE A N 1
ATOM 644 C CA . ILE A 1 81 ? 2.134 14.345 -4.201 1.00 96.56 81 ILE A CA 1
ATOM 645 C C . ILE A 1 81 ? 3.345 13.587 -4.759 1.00 96.56 81 ILE A C 1
ATOM 647 O O . ILE A 1 81 ? 3.789 13.878 -5.870 1.00 96.56 81 ILE A O 1
ATOM 651 N N . VAL A 1 82 ? 3.854 12.585 -4.033 1.00 96.25 82 VAL A N 1
ATOM 652 C CA . VAL A 1 82 ? 4.968 11.739 -4.497 1.00 96.25 82 VAL A CA 1
ATOM 653 C C . VAL A 1 82 ? 4.591 10.994 -5.781 1.00 96.25 82 VAL A C 1
ATOM 655 O O . VAL A 1 82 ? 5.396 10.951 -6.710 1.00 96.25 82 VAL A O 1
ATOM 658 N N . HIS A 1 83 ? 3.365 10.465 -5.877 1.00 96.06 83 HIS A N 1
ATOM 659 C CA . HIS A 1 83 ? 2.839 9.852 -7.105 1.00 96.06 83 HIS A CA 1
ATOM 660 C C . HIS A 1 83 ? 2.800 10.838 -8.274 1.00 96.06 83 HIS A C 1
ATOM 662 O O . HIS A 1 83 ? 3.260 10.522 -9.373 1.00 96.06 83 HIS A O 1
ATOM 668 N N . GLY A 1 84 ? 2.310 12.055 -8.028 1.00 92.88 84 GLY A N 1
ATOM 669 C CA . GLY A 1 84 ? 2.297 13.129 -9.016 1.00 92.88 84 GLY A CA 1
ATOM 670 C C . GLY A 1 84 ? 3.703 13.426 -9.533 1.00 92.88 84 GLY A C 1
ATOM 671 O O . GLY A 1 84 ? 3.944 13.351 -10.736 1.00 92.88 84 GLY A O 1
ATOM 672 N N . ILE A 1 85 ? 4.660 13.673 -8.633 1.00 91.62 85 ILE A N 1
ATOM 673 C CA . ILE A 1 85 ? 6.068 13.925 -8.989 1.00 91.62 85 ILE A CA 1
ATOM 674 C C . ILE A 1 85 ? 6.659 12.746 -9.773 1.00 91.62 85 ILE A C 1
ATOM 676 O O . ILE A 1 85 ? 7.311 12.960 -10.797 1.00 91.62 85 ILE A O 1
ATOM 680 N N . GLY A 1 86 ? 6.420 11.512 -9.320 1.00 88.06 86 GLY A N 1
ATOM 681 C CA . GLY A 1 86 ? 6.886 10.295 -9.984 1.00 88.06 86 GLY A CA 1
ATOM 682 C C . GLY A 1 86 ? 6.344 10.165 -11.407 1.00 88.06 86 GLY A C 1
ATOM 683 O O . GLY A 1 86 ? 7.102 9.859 -12.327 1.00 88.06 86 GLY A O 1
ATOM 684 N N . THR A 1 87 ? 5.071 10.494 -11.611 1.00 85.44 87 THR A N 1
ATOM 685 C CA . THR A 1 87 ? 4.436 10.498 -12.934 1.00 85.44 87 THR A CA 1
ATOM 686 C C . THR A 1 87 ? 5.033 11.588 -13.830 1.00 85.44 87 THR A C 1
ATOM 688 O O . THR A 1 87 ? 5.451 11.295 -14.949 1.00 85.44 87 THR A O 1
ATOM 691 N N . PHE A 1 88 ? 5.175 12.824 -13.333 1.00 79.31 88 PHE A N 1
ATOM 692 C CA . PHE A 1 88 ? 5.732 13.945 -14.106 1.00 79.31 88 PHE A CA 1
ATOM 693 C C . PHE A 1 88 ? 7.204 13.759 -14.489 1.00 79.31 88 PHE A C 1
ATOM 695 O O . PHE A 1 88 ? 7.625 14.193 -15.557 1.00 79.31 88 PHE A O 1
ATOM 702 N N . ARG A 1 89 ? 8.005 13.131 -13.623 1.00 78.38 89 ARG A N 1
ATOM 703 C CA . ARG A 1 89 ? 9.438 12.891 -13.861 1.00 78.38 89 ARG A CA 1
ATOM 704 C C . ARG A 1 89 ? 9.721 11.543 -14.517 1.00 78.38 89 ARG A C 1
ATOM 706 O O . ARG A 1 89 ? 10.885 11.170 -14.632 1.00 78.38 89 ARG A O 1
ATOM 713 N N . THR A 1 90 ? 8.690 10.795 -14.920 1.00 79.62 90 THR A N 1
ATOM 714 C CA . THR A 1 90 ? 8.796 9.404 -15.407 1.00 79.62 90 THR A CA 1
ATOM 715 C C . THR A 1 90 ? 9.531 8.466 -14.437 1.00 79.62 90 THR A C 1
ATOM 717 O O . THR A 1 90 ? 10.020 7.402 -14.814 1.00 79.62 90 THR A O 1
ATOM 720 N N . PHE A 1 91 ? 9.582 8.836 -13.156 1.00 86.00 91 PHE A N 1
ATOM 721 C CA . PHE A 1 91 ? 10.262 8.089 -12.111 1.00 86.00 91 PHE A CA 1
ATOM 722 C C . PHE A 1 91 ? 9.291 7.090 -11.473 1.00 86.00 91 PHE A C 1
ATOM 724 O O . PHE A 1 91 ? 8.675 7.328 -10.430 1.00 86.00 91 PHE A O 1
ATOM 731 N N . ARG A 1 92 ? 9.133 5.950 -12.152 1.00 89.19 92 ARG A N 1
ATOM 732 C CA . ARG A 1 92 ? 8.153 4.906 -11.809 1.00 89.19 92 ARG A CA 1
ATOM 733 C C . ARG A 1 92 ? 8.372 4.315 -10.415 1.00 89.19 92 ARG A C 1
ATOM 735 O O . ARG A 1 92 ? 7.401 4.059 -9.712 1.00 89.19 92 ARG A O 1
ATOM 742 N N . PHE A 1 93 ? 9.627 4.215 -9.972 1.00 91.69 93 PHE A N 1
ATOM 743 C CA . PHE A 1 93 ? 9.958 3.760 -8.620 1.00 91.69 93 PHE A CA 1
ATOM 744 C C . PHE A 1 93 ? 9.332 4.646 -7.532 1.00 91.69 93 PHE A C 1
ATOM 746 O O . PHE A 1 93 ? 8.706 4.125 -6.615 1.00 91.69 93 PHE A O 1
ATOM 753 N N . ALA A 1 94 ? 9.396 5.979 -7.660 1.00 93.88 94 ALA A N 1
ATOM 754 C CA . ALA A 1 94 ? 8.729 6.879 -6.711 1.00 93.88 94 ALA A CA 1
ATOM 755 C C . ALA A 1 94 ? 7.205 6.690 -6.701 1.00 93.88 94 ALA A C 1
ATOM 757 O O . ALA A 1 94 ? 6.580 6.743 -5.643 1.00 93.88 94 ALA A O 1
ATOM 758 N N . SER A 1 95 ? 6.613 6.408 -7.864 1.00 94.94 95 SER A N 1
ATOM 759 C CA . SER A 1 95 ? 5.183 6.102 -7.968 1.00 94.94 95 SER A CA 1
ATOM 760 C C . SER A 1 95 ? 4.829 4.763 -7.310 1.00 94.94 95 SER A C 1
ATOM 762 O O . SER A 1 95 ? 3.756 4.632 -6.740 1.00 94.94 95 SER A O 1
ATOM 764 N N . ALA A 1 96 ? 5.721 3.770 -7.321 1.00 95.06 96 ALA A N 1
ATOM 765 C CA . ALA A 1 96 ? 5.510 2.523 -6.586 1.00 95.06 96 ALA A CA 1
ATOM 766 C C . ALA A 1 96 ? 5.684 2.706 -5.068 1.00 95.06 96 ALA A C 1
ATOM 768 O O . ALA A 1 96 ? 4.876 2.202 -4.291 1.00 95.06 96 ALA A O 1
ATOM 769 N N . VAL A 1 97 ? 6.676 3.490 -4.634 1.00 96.25 97 VAL A N 1
ATOM 770 C CA . VAL A 1 97 ? 6.855 3.852 -3.216 1.00 96.25 97 VAL A CA 1
ATOM 771 C C . VAL A 1 97 ? 5.645 4.625 -2.687 1.00 96.25 97 VAL A C 1
ATOM 773 O O . VAL A 1 97 ? 5.223 4.413 -1.551 1.00 96.25 97 VAL A O 1
ATOM 776 N N . SER A 1 98 ? 5.031 5.482 -3.503 1.00 97.31 98 SER A N 1
ATOM 777 C CA . SER A 1 98 ? 3.860 6.241 -3.070 1.00 97.31 98 SER A CA 1
ATOM 778 C C . SER A 1 98 ? 2.642 5.365 -2.763 1.00 97.31 98 SER A C 1
ATOM 780 O O . SER A 1 98 ? 1.878 5.728 -1.872 1.00 97.31 98 SER A O 1
ATOM 782 N N . ILE A 1 99 ? 2.492 4.194 -3.400 1.00 96.62 99 ILE A N 1
ATOM 783 C CA . ILE A 1 99 ? 1.451 3.206 -3.048 1.00 96.62 99 ILE A CA 1
ATOM 784 C C . ILE A 1 99 ? 1.581 2.819 -1.571 1.00 96.62 99 ILE A C 1
ATOM 786 O O . ILE A 1 99 ? 0.589 2.773 -0.848 1.00 96.62 99 ILE A O 1
ATOM 790 N N . ILE A 1 100 ? 2.812 2.595 -1.108 1.00 97.50 100 ILE A N 1
ATOM 791 C CA . ILE A 1 100 ? 3.119 2.208 0.274 1.00 97.50 100 ILE A CA 1
ATOM 792 C C . ILE A 1 100 ? 2.758 3.350 1.235 1.00 97.50 100 ILE A C 1
ATOM 794 O O . ILE A 1 100 ? 2.150 3.118 2.283 1.00 97.50 100 ILE A O 1
ATOM 798 N N . ILE A 1 101 ? 3.073 4.594 0.860 1.00 98.00 101 ILE A N 1
ATOM 799 C CA . ILE A 1 101 ? 2.744 5.794 1.647 1.00 98.00 101 ILE A CA 1
ATOM 800 C C . ILE A 1 101 ? 1.223 5.977 1.744 1.00 98.00 101 ILE A C 1
ATOM 802 O O . ILE A 1 101 ? 0.693 6.137 2.844 1.00 98.00 101 ILE A O 1
ATOM 806 N N . VAL A 1 102 ? 0.505 5.901 0.618 1.00 97.88 102 VAL A N 1
ATOM 807 C CA . VAL A 1 102 ? -0.960 6.024 0.583 1.00 97.88 102 VAL A CA 1
ATOM 808 C C . VAL A 1 102 ? -1.616 4.909 1.395 1.00 97.88 102 VAL A C 1
ATOM 810 O O . VAL A 1 102 ? -2.491 5.194 2.209 1.00 97.88 102 VAL A O 1
ATOM 813 N N . LEU A 1 103 ? -1.160 3.661 1.254 1.00 96.94 103 LEU A N 1
ATOM 814 C CA . LEU A 1 103 ? -1.666 2.530 2.034 1.00 96.94 103 LEU A CA 1
ATOM 815 C C . LEU A 1 103 ? -1.456 2.737 3.539 1.00 96.94 103 LEU A C 1
ATOM 817 O O . LEU A 1 103 ? -2.381 2.525 4.323 1.00 96.94 103 LEU A O 1
ATOM 821 N N . THR A 1 104 ? -0.275 3.215 3.939 1.00 97.88 104 THR A N 1
ATOM 822 C CA . THR A 1 104 ? 0.021 3.572 5.336 1.00 97.88 104 THR A CA 1
ATOM 823 C C . THR A 1 104 ? -0.951 4.637 5.842 1.00 97.88 104 THR A C 1
ATOM 825 O O . THR A 1 104 ? -1.522 4.487 6.920 1.00 97.88 104 THR A O 1
ATOM 828 N N . GLY A 1 105 ? -1.187 5.690 5.055 1.00 97.62 105 GLY A N 1
ATOM 829 C CA . GLY A 1 105 ? -2.117 6.760 5.409 1.00 97.62 105 GLY A CA 1
ATOM 830 C C . GLY A 1 105 ? -3.572 6.291 5.511 1.00 97.62 105 GLY A C 1
ATOM 831 O O . GLY A 1 105 ? -4.272 6.696 6.436 1.00 97.62 105 GLY A O 1
ATOM 832 N N . ILE A 1 106 ? -4.013 5.382 4.634 1.00 96.69 106 ILE A N 1
ATOM 833 C CA . ILE A 1 106 ? -5.347 4.759 4.694 1.00 96.69 106 ILE A CA 1
ATOM 834 C C . ILE A 1 106 ? -5.498 3.928 5.972 1.00 96.69 106 ILE A C 1
ATOM 836 O O . ILE A 1 106 ? -6.493 4.067 6.684 1.00 96.69 106 ILE A O 1
ATOM 840 N N . ILE A 1 107 ? -4.512 3.088 6.296 1.00 96.69 107 ILE A N 1
ATOM 841 C CA . ILE A 1 107 ? -4.538 2.258 7.509 1.00 96.69 107 ILE A CA 1
ATOM 842 C C . ILE A 1 107 ? -4.545 3.147 8.757 1.00 96.69 107 ILE A C 1
ATOM 844 O O . ILE A 1 107 ? -5.356 2.924 9.655 1.00 96.69 107 ILE A O 1
ATOM 848 N N . LEU A 1 108 ? -3.719 4.195 8.782 1.00 97.62 108 LEU A N 1
ATOM 849 C CA . LEU A 1 108 ? -3.676 5.171 9.868 1.00 97.62 108 LEU A CA 1
ATOM 850 C C . LEU A 1 108 ? -5.007 5.919 10.023 1.00 97.62 108 LEU A C 1
ATOM 852 O O . LEU A 1 108 ? -5.480 6.108 11.143 1.00 97.62 108 LEU A O 1
ATOM 856 N N . PHE A 1 109 ? -5.636 6.301 8.912 1.00 97.12 109 PHE A N 1
ATOM 857 C CA . PHE A 1 109 ? -6.918 6.997 8.915 1.00 97.12 109 PHE A CA 1
ATOM 858 C C . PHE A 1 109 ? -8.061 6.123 9.442 1.00 97.12 109 PHE A C 1
ATOM 860 O O . PHE A 1 109 ? -8.887 6.605 10.213 1.00 97.12 109 PHE A O 1
ATOM 867 N N . ILE A 1 110 ? -8.106 4.846 9.056 1.00 95.44 110 ILE A N 1
ATOM 868 C CA . ILE A 1 110 ? -9.208 3.936 9.405 1.00 95.44 110 ILE A CA 1
ATOM 869 C C . ILE A 1 110 ? -9.003 3.306 10.787 1.00 95.44 110 ILE A C 1
ATOM 871 O O . ILE A 1 110 ? -9.940 3.241 11.581 1.00 95.44 110 ILE A O 1
ATOM 875 N N . TYR A 1 111 ? -7.792 2.828 11.075 1.00 96.25 111 TYR A N 1
ATOM 876 C CA . TYR A 1 111 ? -7.512 1.971 12.230 1.00 96.25 111 TYR A CA 1
ATOM 877 C C . TYR A 1 111 ? -6.607 2.609 13.286 1.00 96.25 111 TYR A C 1
ATOM 879 O O . TYR A 1 111 ? -6.518 2.082 14.396 1.00 96.25 111 TYR A O 1
ATOM 887 N N . GLY A 1 112 ? -5.953 3.726 12.969 1.00 96.38 112 GLY A N 1
ATOM 888 C CA . GLY A 1 112 ? -5.111 4.448 13.914 1.00 96.38 112 GLY A CA 1
ATOM 889 C C . GLY A 1 112 ? -3.659 4.000 13.957 1.00 96.38 112 GLY A C 1
ATOM 890 O O . GLY A 1 112 ? -3.198 3.130 13.212 1.00 96.38 112 GLY A O 1
ATOM 891 N N . SER A 1 113 ? -2.911 4.646 14.848 1.00 96.12 113 SER A N 1
ATOM 892 C CA . SER A 1 113 ? -1.460 4.494 14.961 1.00 96.12 113 SER A CA 1
ATOM 893 C C . SER A 1 113 ? -1.049 3.112 15.463 1.00 96.12 113 SER A C 1
ATOM 895 O O . SER A 1 113 ? -0.103 2.548 14.927 1.00 96.12 113 SER A O 1
ATOM 897 N N . GLU A 1 114 ? -1.761 2.541 16.435 1.00 96.44 114 GLU A N 1
ATOM 898 C CA . GLU A 1 114 ? -1.421 1.236 17.022 1.00 96.44 114 GLU A CA 1
ATOM 899 C C . GLU A 1 114 ? -1.475 0.108 15.984 1.00 96.44 114 GLU A C 1
ATOM 901 O O . GLU A 1 114 ? -0.514 -0.647 15.824 1.00 96.44 114 GLU A O 1
ATOM 906 N N . VAL A 1 115 ? -2.547 0.058 15.187 1.00 97.44 115 VAL A N 1
ATOM 907 C CA . VAL A 1 115 ? -2.662 -0.898 14.076 1.00 97.44 115 VAL A CA 1
ATOM 908 C C . VAL A 1 115 ? -1.598 -0.632 13.011 1.00 97.44 115 VAL A C 1
ATOM 910 O O . VAL A 1 115 ? -0.943 -1.566 12.551 1.00 97.44 115 VAL A O 1
ATOM 913 N N . THR A 1 116 ? -1.368 0.635 12.656 1.00 97.12 116 THR A N 1
ATOM 914 C CA . THR A 1 116 ? -0.351 1.005 11.656 1.00 97.12 116 THR A CA 1
ATOM 915 C C . THR A 1 116 ? 1.052 0.558 12.075 1.00 97.12 116 THR A C 1
ATOM 917 O O . THR A 1 116 ? 1.787 0.016 11.254 1.00 97.12 116 THR A O 1
ATOM 920 N N . LYS A 1 117 ? 1.417 0.714 13.355 1.00 96.62 117 LYS A N 1
ATOM 921 C CA . LYS A 1 117 ? 2.709 0.263 13.901 1.00 96.62 117 LYS A CA 1
ATOM 922 C C . LYS A 1 117 ? 2.863 -1.255 13.810 1.00 96.62 117 LYS A C 1
ATOM 924 O O . LYS A 1 117 ? 3.904 -1.724 13.359 1.00 96.62 117 LYS A O 1
ATOM 929 N N . SER A 1 118 ? 1.832 -2.021 14.181 1.00 97.19 118 SER A N 1
ATOM 930 C CA . SER A 1 118 ? 1.870 -3.490 14.071 1.00 97.19 118 SER A CA 1
ATOM 931 C C . SER A 1 118 ? 2.011 -3.961 12.614 1.00 97.19 118 SER A C 1
ATOM 933 O O . SER A 1 118 ? 2.620 -5.002 12.344 1.00 97.19 118 SER A O 1
ATOM 935 N N . LEU A 1 119 ? 1.507 -3.165 11.665 1.00 97.75 119 LEU A N 1
ATOM 936 C CA . LEU A 1 119 ? 1.576 -3.427 10.228 1.00 97.75 119 LEU A CA 1
ATOM 937 C C . LEU A 1 119 ? 2.784 -2.802 9.518 1.00 97.75 119 LEU A C 1
ATOM 939 O O . LEU A 1 119 ? 2.934 -3.003 8.313 1.00 97.75 119 LEU A O 1
ATOM 943 N N . LEU A 1 120 ? 3.683 -2.112 10.226 1.00 96.62 120 LEU A N 1
ATOM 944 C CA . LEU A 1 120 ? 4.799 -1.404 9.596 1.00 96.62 120 LEU A CA 1
ATOM 945 C C . LEU A 1 120 ? 5.739 -2.348 8.835 1.00 96.62 120 LEU A C 1
ATOM 947 O O . LEU A 1 120 ? 6.188 -2.012 7.744 1.00 96.62 120 LEU A O 1
ATOM 951 N N . PHE A 1 121 ? 5.988 -3.548 9.371 1.00 97.69 121 PHE A N 1
ATOM 952 C CA . PHE A 1 121 ? 6.783 -4.565 8.679 1.00 97.69 121 PHE A CA 1
ATOM 953 C C . PHE A 1 121 ? 6.081 -5.101 7.415 1.00 97.69 121 PHE A C 1
ATOM 955 O O . PHE A 1 121 ? 6.673 -4.983 6.343 1.00 97.69 121 PHE A O 1
ATOM 962 N N . PRO A 1 122 ? 4.831 -5.618 7.469 1.00 97.38 122 PRO A N 1
ATOM 963 C CA . PRO A 1 122 ? 4.107 -6.031 6.263 1.00 97.38 122 PRO A CA 1
ATOM 964 C C . PRO A 1 122 ? 3.997 -4.941 5.190 1.00 97.38 122 PRO A C 1
ATOM 966 O O . PRO A 1 122 ? 4.179 -5.227 4.007 1.00 97.38 122 PRO A O 1
ATOM 969 N N . ILE A 1 123 ? 3.712 -3.697 5.588 1.00 97.50 123 ILE A N 1
ATOM 970 C CA . ILE A 1 123 ? 3.587 -2.564 4.663 1.00 97.50 123 ILE A CA 1
ATOM 971 C C . ILE A 1 123 ? 4.956 -2.203 4.081 1.00 97.50 123 ILE A C 1
ATOM 973 O O . ILE A 1 123 ? 5.089 -2.069 2.869 1.00 97.50 123 ILE A O 1
ATOM 977 N N . GLY A 1 124 ? 5.987 -2.090 4.923 1.00 97.00 124 GLY A N 1
ATOM 978 C CA . GLY A 1 124 ? 7.350 -1.782 4.492 1.00 97.00 124 GLY A CA 1
ATOM 979 C C . GLY A 1 124 ? 7.927 -2.841 3.554 1.00 97.00 124 GLY A C 1
ATOM 980 O O . GLY A 1 124 ? 8.629 -2.500 2.607 1.00 97.00 124 GLY A O 1
ATOM 981 N N . PHE A 1 125 ? 7.560 -4.110 3.746 1.00 97.12 125 PHE A N 1
ATOM 982 C CA . PHE A 1 125 ? 7.955 -5.215 2.874 1.00 97.12 125 PHE A CA 1
ATOM 983 C C . PHE A 1 125 ? 7.505 -5.023 1.416 1.00 97.12 125 PHE A C 1
ATOM 985 O O . PHE A 1 125 ? 8.174 -5.503 0.504 1.00 97.12 125 PHE A O 1
ATOM 992 N N . LEU A 1 126 ? 6.436 -4.257 1.161 1.00 97.19 126 LEU A N 1
ATOM 993 C CA . LEU A 1 126 ? 5.984 -3.955 -0.201 1.00 97.19 126 LEU A CA 1
ATOM 994 C C . LEU A 1 126 ? 7.025 -3.199 -1.034 1.00 97.19 126 LEU A C 1
ATOM 996 O O . LEU A 1 126 ? 6.935 -3.228 -2.256 1.00 97.19 126 LEU A O 1
ATOM 1000 N N . ILE A 1 127 ? 8.037 -2.569 -0.426 1.00 95.56 127 ILE A N 1
ATOM 1001 C CA . ILE A 1 127 ? 9.099 -1.889 -1.185 1.00 95.56 127 ILE A CA 1
ATOM 1002 C C . ILE A 1 127 ? 9.836 -2.838 -2.136 1.00 95.56 127 ILE A C 1
ATOM 1004 O O . ILE A 1 127 ? 10.241 -2.425 -3.219 1.00 95.56 127 ILE A O 1
ATOM 1008 N N . PHE A 1 128 ? 9.933 -4.122 -1.779 1.00 94.69 128 PHE A N 1
ATOM 1009 C CA . PHE A 1 128 ? 10.600 -5.139 -2.589 1.00 94.69 128 PHE A CA 1
ATOM 1010 C C . PHE A 1 128 ? 9.815 -5.529 -3.849 1.00 94.69 128 PHE A C 1
ATOM 1012 O O . PHE A 1 128 ? 10.356 -6.219 -4.706 1.00 94.69 128 PHE A O 1
ATOM 1019 N N . MET A 1 129 ? 8.559 -5.087 -4.000 1.00 94.44 129 MET A N 1
ATOM 1020 C CA . MET A 1 129 ? 7.780 -5.342 -5.217 1.00 94.44 129 MET A CA 1
ATOM 1021 C C . MET A 1 129 ? 8.205 -4.432 -6.376 1.00 94.44 129 MET A C 1
ATOM 1023 O O . MET A 1 129 ? 7.885 -4.721 -7.528 1.00 94.44 129 MET A O 1
ATOM 1027 N N . ALA A 1 130 ? 8.870 -3.312 -6.070 1.00 93.19 130 ALA A N 1
ATOM 1028 C CA . ALA A 1 130 ? 9.215 -2.277 -7.030 1.00 93.19 130 ALA A CA 1
ATOM 1029 C C . ALA A 1 130 ? 10.643 -2.472 -7.568 1.00 93.19 130 ALA A C 1
ATOM 1031 O O . ALA A 1 130 ? 11.593 -2.459 -6.779 1.00 93.19 130 ALA A O 1
ATOM 1032 N N . PRO A 1 131 ? 10.820 -2.581 -8.897 1.00 89.19 131 PRO A N 1
ATOM 1033 C CA . PRO A 1 131 ? 12.139 -2.628 -9.506 1.00 89.19 131 PRO A CA 1
ATOM 1034 C C . PRO A 1 131 ? 13.008 -1.432 -9.126 1.00 89.19 131 PRO A C 1
ATOM 1036 O O . PRO A 1 131 ? 12.616 -0.279 -9.324 1.00 89.19 131 PRO A O 1
ATOM 1039 N N . ILE A 1 132 ? 14.198 -1.707 -8.593 1.00 83.25 132 ILE A N 1
ATOM 1040 C CA . ILE A 1 132 ? 15.167 -0.680 -8.214 1.00 83.25 132 ILE A CA 1
ATOM 1041 C C . ILE A 1 132 ? 15.662 -0.021 -9.507 1.00 83.25 132 ILE A C 1
ATOM 1043 O O . ILE A 1 132 ? 15.987 -0.723 -10.475 1.00 83.25 132 ILE A O 1
ATOM 1047 N N . PRO A 1 133 ? 15.741 1.320 -9.561 1.00 72.19 133 PRO A N 1
ATOM 1048 C CA . PRO A 1 133 ? 16.329 1.985 -10.712 1.00 72.19 133 PRO A CA 1
ATOM 1049 C C . PRO A 1 133 ? 17.762 1.465 -10.923 1.00 72.19 133 PRO A C 1
ATOM 1051 O O . PRO A 1 133 ? 18.502 1.285 -9.962 1.00 72.19 133 PRO A O 1
ATOM 1054 N N . PHE A 1 134 ? 18.145 1.222 -12.180 1.00 69.69 134 PHE A N 1
ATOM 1055 C CA . PHE A 1 134 ? 19.481 0.761 -12.608 1.00 69.69 134 PHE A CA 1
ATOM 1056 C C . PHE A 1 134 ? 19.819 -0.730 -12.435 1.00 69.69 134 PHE A C 1
ATOM 1058 O O . PHE A 1 134 ? 20.899 -1.135 -12.865 1.00 69.69 134 PHE A O 1
ATOM 1065 N N . ALA A 1 135 ? 18.922 -1.572 -11.914 1.00 63.69 135 ALA A N 1
ATOM 1066 C CA . ALA A 1 135 ? 19.187 -3.014 -11.805 1.00 63.69 135 ALA A CA 1
ATOM 1067 C C . ALA A 1 135 ? 19.606 -3.695 -13.137 1.00 63.69 135 ALA A C 1
ATOM 1069 O O . ALA A 1 135 ? 20.574 -4.460 -13.117 1.00 63.69 135 ALA A O 1
ATOM 1070 N N . PRO A 1 136 ? 19.008 -3.373 -14.308 1.00 61.06 136 PRO A N 1
ATOM 1071 C CA . PRO A 1 136 ? 19.439 -3.962 -15.582 1.00 61.06 136 PRO A CA 1
ATOM 1072 C C . PRO A 1 136 ? 20.857 -3.550 -16.011 1.00 61.06 136 PRO A C 1
ATOM 1074 O O . PRO A 1 136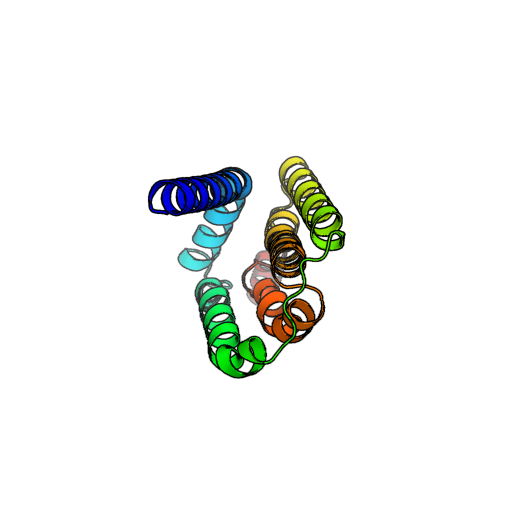 ? 21.574 -4.338 -16.620 1.00 61.06 136 PRO A O 1
ATOM 1077 N N . VAL A 1 137 ? 21.285 -2.326 -15.673 1.00 63.56 137 VAL A N 1
ATOM 1078 C CA . VAL A 1 137 ? 22.620 -1.801 -16.024 1.00 63.56 137 VAL A CA 1
ATOM 1079 C C . VAL A 1 137 ? 23.705 -2.530 -15.234 1.00 63.56 137 VAL A C 1
ATOM 1081 O O . VAL A 1 137 ? 24.738 -2.899 -15.790 1.00 63.56 137 VAL A O 1
ATOM 1084 N N . VAL A 1 138 ? 23.450 -2.789 -13.950 1.00 61.97 138 VAL A N 1
ATOM 10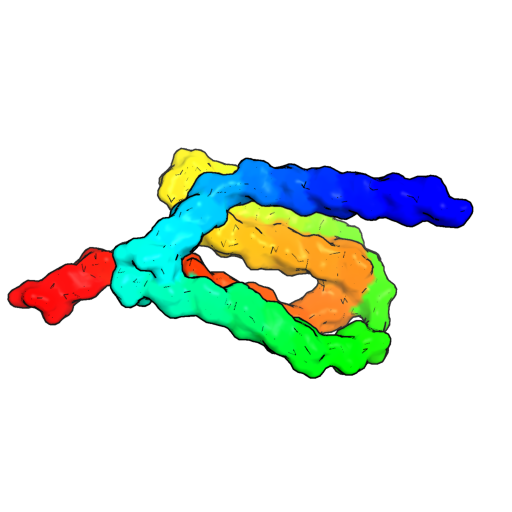85 C CA . VAL A 1 138 ? 24.372 -3.547 -13.094 1.00 61.97 138 VAL A CA 1
ATOM 1086 C C . VAL A 1 138 ? 24.465 -5.002 -13.559 1.00 61.97 138 VAL A C 1
ATOM 1088 O O . VAL A 1 138 ? 25.569 -5.522 -13.698 1.00 61.97 138 VAL A O 1
ATOM 1091 N N . GLY A 1 139 ? 23.336 -5.643 -13.881 1.00 60.22 139 GLY A N 1
ATOM 1092 C CA . GLY A 1 139 ? 23.319 -7.014 -14.403 1.00 60.22 139 GLY A CA 1
ATOM 1093 C C . GLY A 1 139 ? 24.130 -7.179 -15.692 1.00 60.22 139 GLY A C 1
ATOM 1094 O O . GLY A 1 139 ? 24.934 -8.103 -15.791 1.00 60.22 139 GLY A O 1
ATOM 1095 N N . ALA A 1 140 ? 23.989 -6.244 -16.635 1.00 61.47 140 ALA A N 1
ATOM 1096 C CA . ALA A 1 140 ? 24.747 -6.254 -17.886 1.00 61.47 140 ALA A CA 1
ATOM 1097 C C . ALA A 1 140 ? 26.264 -6.107 -17.666 1.00 61.47 140 ALA A C 1
ATOM 1099 O O . ALA A 1 140 ? 27.045 -6.768 -18.342 1.00 61.47 140 ALA A O 1
ATOM 1100 N N . SER A 1 141 ? 26.691 -5.293 -16.693 1.00 63.53 141 SER A N 1
ATOM 1101 C CA . SER A 1 141 ? 28.118 -5.114 -16.380 1.00 63.53 141 SER A CA 1
ATOM 1102 C C . SER A 1 141 ? 28.790 -6.336 -15.744 1.00 63.53 141 SER A C 1
ATOM 1104 O O . SER A 1 141 ? 30.007 -6.443 -15.796 1.00 63.53 141 SER A O 1
ATOM 1106 N N . LEU A 1 142 ? 28.018 -7.255 -15.156 1.00 60.00 142 LEU A N 1
ATOM 1107 C CA . LEU A 1 142 ? 28.533 -8.496 -14.561 1.00 60.00 142 LEU A CA 1
ATOM 1108 C C . LEU A 1 142 ? 28.632 -9.650 -15.570 1.00 60.00 142 LEU A C 1
ATOM 1110 O O . LEU A 1 142 ? 29.208 -10.689 -15.256 1.00 60.00 142 LEU A O 1
ATOM 1114 N N . GLN A 1 143 ? 28.023 -9.489 -16.747 1.00 62.78 143 GLN A N 1
ATOM 1115 C CA . GLN A 1 143 ? 28.033 -10.466 -17.839 1.00 62.78 143 GLN A CA 1
ATOM 1116 C C . GLN A 1 143 ? 29.008 -10.089 -18.970 1.00 62.78 143 GLN A C 1
ATOM 1118 O O . GLN A 1 143 ? 29.135 -10.855 -19.925 1.00 62.78 143 GLN A O 1
ATOM 1123 N N . ALA A 1 144 ? 29.655 -8.922 -18.871 1.00 57.31 144 ALA A N 1
ATOM 1124 C CA . ALA A 1 144 ? 30.681 -8.423 -19.789 1.00 57.31 144 ALA A CA 1
ATOM 1125 C C . ALA A 1 144 ? 32.088 -8.747 -19.268 1.00 57.31 144 ALA A C 1
ATOM 1127 O O . ALA A 1 144 ? 32.965 -9.021 -20.116 1.00 57.31 144 ALA A O 1
#

Radius of gyration: 17.32 Å; Cα contacts (8 Å, |Δi|>4): 147; chains: 1; bounding box: 61×28×40 Å